Protein AF-A0A319F2Y3-F1 (afdb_monomer_lite)

Radius of gyration: 19.44 Å; chains: 1; bounding box: 39×35×55 Å

InterPro domains:
  IPR011333 SKP1/BTB/POZ domain superfamily [G3DSA:3.30.710.10] (1-117)

Sequence (117 aa):
MEATTGQVALEDDPRIVAKMIDYLYCADYEDFYESSIQELAQGSLELPKSEEEQTETSSIKEIAESAESAESDMATVSSFPVKERRARINTEIYILADKYQIKGLKILAKQKMESCL

Foldseek 3Di:
DCVVVVDDDDPDDPVLVVQVVCCVVVVGGDLADDPDPDDPDDDDDDDDDDDDDDDDDDDDDDDDDDDDDDDDDDDPDDPDDRLVSSLVSLVSQLVVCVVVVVVSSNVNSVVSNVVSD

Secondary structure (DSSP, 8-state):
-HHHHT-----S-HHHHHHHHHHHHHS----S-------------------------------------------------HHHHHHHHHHHHHHHHHHTT-HHHHHHHHHHHHHT-

pLDDT: mean 72.93, std 24.67, range [28.7, 98.19]

Organism: NCBI:txid1448320

Structure (mmCIF, N/CA/C/O backbone):
data_AF-A0A319F2Y3-F1
#
_entry.id   AF-A0A319F2Y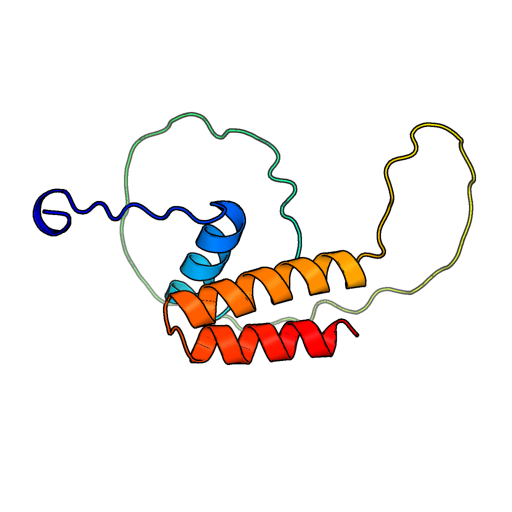3-F1
#
loop_
_atom_site.group_PDB
_atom_site.id
_atom_site.type_symbol
_atom_site.label_atom_id
_atom_site.label_alt_id
_atom_site.label_comp_id
_atom_site.label_asym_id
_atom_site.label_entity_id
_atom_site.label_seq_id
_atom_site.pdbx_PDB_ins_code
_atom_site.Cartn_x
_atom_site.Cartn_y
_atom_site.Cartn_z
_atom_site.occupancy
_atom_site.B_iso_or_equiv
_atom_site.auth_seq_id
_atom_site.auth_comp_id
_atom_site.auth_asym_id
_atom_site.auth_atom_id
_atom_site.pdbx_PDB_model_num
ATOM 1 N N . MET A 1 1 ? -18.296 0.243 20.753 1.00 67.00 1 MET A N 1
ATOM 2 C CA . MET A 1 1 ? -16.974 0.876 20.561 1.00 67.00 1 MET A CA 1
ATOM 3 C C . MET A 1 1 ? -16.046 -0.183 19.998 1.00 67.00 1 MET A C 1
ATOM 5 O O . MET A 1 1 ? -16.128 -1.312 20.466 1.00 67.00 1 MET A O 1
ATOM 9 N N . GLU A 1 2 ? -15.207 0.158 19.023 1.00 82.38 2 GLU A N 1
ATOM 10 C CA . GLU A 1 2 ? -14.292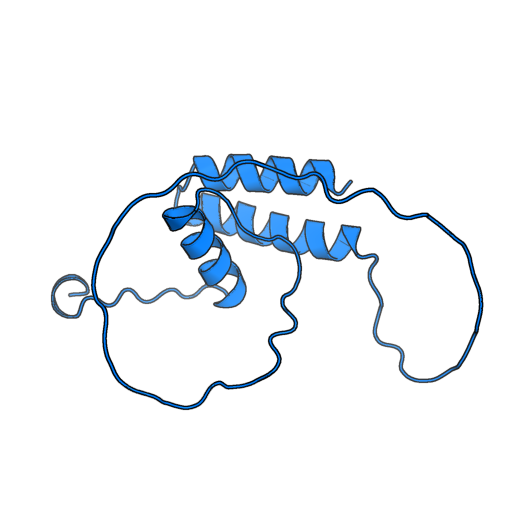 -0.779 18.338 1.00 82.38 2 GLU A CA 1
ATOM 11 C C . GLU A 1 2 ? -13.413 -1.573 19.318 1.00 82.38 2 GLU A C 1
ATOM 13 O O . GLU A 1 2 ? -13.209 -2.770 19.155 1.00 82.38 2 GLU A O 1
ATOM 18 N N . ALA A 1 3 ? -12.992 -0.943 20.419 1.00 85.19 3 ALA A N 1
ATOM 19 C CA . ALA A 1 3 ? -12.212 -1.592 21.475 1.00 85.19 3 ALA A CA 1
ATOM 20 C C . ALA A 1 3 ? -12.939 -2.761 22.172 1.00 85.19 3 ALA A C 1
ATOM 22 O O . ALA A 1 3 ? -12.295 -3.671 22.678 1.00 85.19 3 ALA A O 1
ATOM 23 N N . THR A 1 4 ? -14.274 -2.751 22.217 1.00 91.62 4 THR A N 1
ATOM 24 C CA . THR A 1 4 ? -15.065 -3.832 22.831 1.00 91.62 4 THR A CA 1
ATOM 25 C C . THR A 1 4 ? -15.304 -4.980 21.855 1.00 91.62 4 THR A C 1
ATOM 27 O O . THR A 1 4 ? -15.442 -6.123 22.277 1.00 91.62 4 THR A O 1
ATOM 30 N N . THR A 1 5 ? -15.372 -4.684 20.556 1.00 93.06 5 THR A N 1
ATOM 31 C CA . THR A 1 5 ? -15.590 -5.687 19.505 1.00 93.06 5 THR A CA 1
ATOM 32 C C . THR A 1 5 ? -14.285 -6.282 18.988 1.00 93.06 5 THR A C 1
ATOM 34 O O . THR A 1 5 ? -14.312 -7.359 18.401 1.00 93.06 5 THR A O 1
ATOM 37 N N . GLY A 1 6 ? -13.155 -5.592 19.181 1.00 89.81 6 GLY A N 1
ATOM 38 C CA . GLY A 1 6 ? -11.865 -5.964 18.596 1.00 89.81 6 GLY A CA 1
ATOM 39 C C . GLY A 1 6 ? -11.845 -5.847 17.069 1.00 89.81 6 GLY A C 1
ATOM 40 O O . GLY A 1 6 ? -10.980 -6.427 16.424 1.00 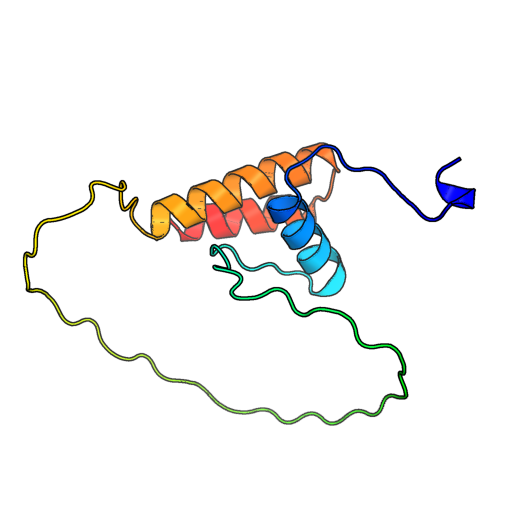89.81 6 GLY A O 1
ATOM 41 N N . GLN A 1 7 ? -12.815 -5.138 16.487 1.00 89.56 7 GLN A N 1
ATOM 42 C CA . GLN A 1 7 ? -12.981 -4.994 15.044 1.00 89.56 7 GLN A CA 1
ATOM 43 C C . GLN A 1 7 ? -12.869 -3.523 14.668 1.00 89.56 7 GLN A C 1
ATOM 45 O O . GLN A 1 7 ? -13.530 -2.679 15.277 1.00 89.56 7 GLN A O 1
ATOM 50 N N . VAL A 1 8 ? -12.065 -3.248 13.644 1.00 89.12 8 VAL A N 1
ATOM 51 C CA . VAL A 1 8 ? -11.932 -1.933 13.014 1.00 89.12 8 VAL A CA 1
ATOM 52 C C . VAL A 1 8 ? -12.436 -2.067 11.582 1.00 89.12 8 VAL A C 1
ATOM 54 O O . VAL A 1 8 ? -11.980 -2.944 10.849 1.00 89.12 8 VAL A O 1
ATOM 57 N N . ALA A 1 9 ? -13.400 -1.234 11.196 1.00 90.50 9 ALA A N 1
ATOM 58 C CA . ALA A 1 9 ? -13.935 -1.225 9.840 1.00 90.50 9 ALA A CA 1
ATOM 59 C C . ALA A 1 9 ? -13.113 -0.266 8.968 1.00 90.50 9 ALA A C 1
ATOM 61 O O . ALA A 1 9 ? -12.965 0.908 9.303 1.00 90.50 9 ALA A O 1
ATOM 62 N N . LEU A 1 10 ? -12.580 -0.770 7.855 1.00 93.38 10 LEU A N 1
ATOM 63 C CA . LEU A 1 10 ? -11.845 0.020 6.866 1.00 93.38 10 LEU A CA 1
ATOM 64 C C . LEU A 1 10 ? -12.671 0.081 5.576 1.00 93.38 10 LEU A C 1
ATOM 66 O O . LEU A 1 10 ? -13.188 -0.938 5.128 1.00 93.38 10 LEU A O 1
ATOM 70 N N . GLU A 1 11 ? -12.815 1.277 5.008 1.00 93.69 11 GLU A N 1
ATOM 71 C CA . GLU A 1 11 ? -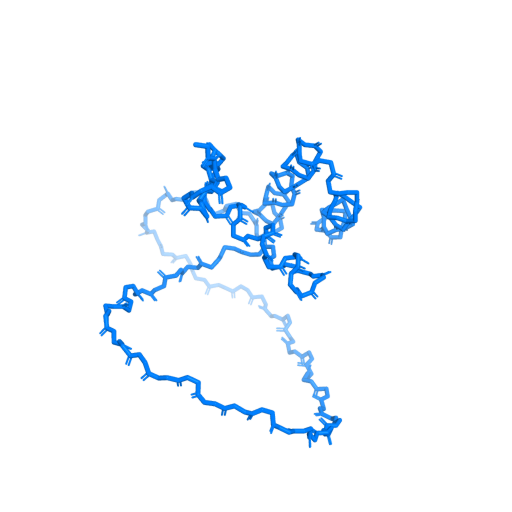13.624 1.528 3.799 1.00 93.69 11 GLU A CA 1
ATOM 72 C C . GLU A 1 11 ? -12.813 1.414 2.496 1.00 93.69 11 GLU A C 1
ATOM 74 O O . GLU A 1 11 ? -13.365 1.531 1.405 1.00 93.69 11 GLU A O 1
ATOM 79 N N . ASP A 1 12 ? -11.497 1.230 2.604 1.00 95.19 12 ASP A N 1
ATOM 80 C CA . ASP A 1 12 ? -10.584 1.151 1.464 1.00 95.19 12 ASP A CA 1
ATOM 81 C C . ASP A 1 12 ? -10.591 -0.238 0.809 1.00 95.19 12 ASP A C 1
ATOM 83 O O . ASP A 1 12 ? -11.133 -1.203 1.350 1.00 95.19 12 ASP A O 1
ATOM 87 N N . ASP A 1 13 ? -9.963 -0.347 -0.366 1.00 93.94 13 ASP A N 1
ATOM 88 C CA . ASP A 1 13 ? -9.855 -1.618 -1.085 1.00 93.94 13 ASP A CA 1
ATOM 89 C C . ASP A 1 13 ? -9.179 -2.683 -0.194 1.00 93.94 13 ASP A C 1
ATOM 91 O O . ASP A 1 13 ? -8.013 -2.507 0.191 1.00 93.94 13 ASP A O 1
ATOM 95 N N . PRO A 1 14 ? -9.857 -3.814 0.095 1.00 94.06 14 PRO A N 1
ATOM 96 C CA . PRO A 1 14 ? -9.298 -4.904 0.888 1.00 94.06 14 PRO A CA 1
ATOM 97 C C . PRO A 1 14 ? -7.937 -5.402 0.391 1.00 94.06 14 PRO A C 1
ATOM 99 O O . PRO A 1 14 ? -7.115 -5.832 1.197 1.00 94.06 14 PRO A O 1
ATOM 102 N N . ARG A 1 15 ? -7.665 -5.329 -0.918 1.00 92.88 15 ARG A N 1
ATOM 103 C CA . ARG A 1 15 ? -6.393 -5.758 -1.521 1.00 92.88 15 ARG A CA 1
ATOM 104 C C . ARG A 1 15 ? -5.239 -4.830 -1.155 1.00 92.88 15 ARG A C 1
ATOM 106 O O . ARG A 1 15 ? -4.118 -5.294 -0.975 1.00 92.88 15 ARG A O 1
ATOM 113 N N . ILE A 1 16 ? -5.504 -3.532 -1.045 1.00 95.19 16 ILE A N 1
ATOM 114 C CA . ILE A 1 16 ? -4.500 -2.526 -0.673 1.00 95.19 16 ILE A CA 1
ATOM 115 C C . ILE A 1 16 ? -4.335 -2.498 0.846 1.00 95.19 16 ILE A C 1
ATOM 117 O O . ILE A 1 16 ? -3.212 -2.422 1.344 1.00 95.19 16 ILE A O 1
ATOM 121 N N . VAL A 1 17 ? -5.434 -2.665 1.585 1.00 95.94 17 VAL A N 1
ATOM 122 C CA . VAL A 1 17 ? -5.408 -2.852 3.040 1.00 95.94 17 VAL A CA 1
ATOM 123 C C . VAL A 1 17 ? -4.600 -4.092 3.420 1.00 95.94 17 VAL A C 1
ATOM 125 O O . VAL A 1 17 ? -3.781 -4.000 4.326 1.00 95.94 17 VAL A O 1
ATOM 128 N N . ALA A 1 18 ? -4.759 -5.220 2.720 1.00 94.88 18 ALA A N 1
ATOM 129 C CA . ALA A 1 18 ? -3.955 -6.419 2.964 1.00 94.88 18 ALA A CA 1
ATOM 130 C C . ALA A 1 18 ? -2.450 -6.116 2.876 1.00 94.88 18 ALA A C 1
ATOM 132 O O . ALA A 1 18 ? -1.720 -6.393 3.819 1.00 94.88 18 ALA A O 1
ATOM 133 N N . LYS A 1 19 ? -2.017 -5.401 1.829 1.00 95.25 19 LYS A N 1
ATOM 134 C CA . LYS A 1 19 ? -0.615 -4.976 1.660 1.00 95.25 19 LYS A CA 1
ATOM 135 C C . LYS A 1 19 ? -0.145 -4.014 2.757 1.00 95.25 19 LYS A C 1
ATOM 137 O O . LYS A 1 19 ? 1.012 -4.052 3.167 1.00 95.25 19 LYS A O 1
ATOM 142 N N . MET A 1 20 ? -1.029 -3.154 3.268 1.00 96.88 20 MET A N 1
ATOM 143 C CA . MET A 1 20 ? -0.730 -2.329 4.445 1.00 96.88 20 MET A CA 1
ATOM 144 C C . MET A 1 20 ? -0.517 -3.191 5.696 1.00 96.88 20 MET A C 1
ATOM 146 O O . MET A 1 20 ? 0.394 -2.903 6.470 1.00 96.88 20 MET A O 1
ATOM 150 N N . ILE A 1 21 ? -1.330 -4.231 5.903 1.00 96.31 21 ILE A N 1
ATOM 151 C CA . ILE A 1 21 ? -1.157 -5.168 7.019 1.00 96.31 21 ILE A CA 1
ATOM 152 C C . ILE A 1 21 ? 0.145 -5.959 6.864 1.00 96.31 21 ILE A C 1
ATOM 154 O O . ILE A 1 21 ? 0.898 -6.032 7.835 1.00 96.31 21 ILE A O 1
ATOM 158 N N . ASP A 1 22 ? 0.465 -6.452 5.665 1.00 96.44 22 ASP A N 1
ATOM 159 C CA . ASP A 1 22 ? 1.740 -7.130 5.385 1.00 96.44 22 ASP A CA 1
ATOM 160 C C . ASP A 1 22 ? 2.923 -6.250 5.799 1.00 96.44 22 ASP A C 1
ATOM 162 O O . ASP A 1 22 ? 3.796 -6.685 6.549 1.00 96.44 22 ASP A O 1
ATOM 166 N N . TYR A 1 23 ? 2.890 -4.964 5.438 1.00 97.69 23 TYR A N 1
ATOM 167 C CA . TYR A 1 23 ? 3.910 -4.012 5.867 1.00 97.69 23 TYR A CA 1
ATOM 168 C C . TYR A 1 23 ? 4.008 -3.874 7.391 1.00 97.69 23 TYR A C 1
ATOM 170 O O . TYR A 1 23 ? 5.110 -3.786 7.929 1.00 97.69 23 TYR A O 1
ATOM 178 N N . LEU A 1 24 ? 2.888 -3.847 8.115 1.00 97.12 24 LEU A N 1
ATOM 179 C CA . LEU A 1 24 ? 2.914 -3.700 9.575 1.00 97.12 24 LEU A CA 1
ATOM 180 C C . LEU A 1 24 ? 3.542 -4.909 10.284 1.00 97.12 24 LEU A C 1
ATOM 182 O O . LEU A 1 24 ? 4.104 -4.736 11.366 1.00 97.12 24 LEU A O 1
ATOM 186 N N . TYR A 1 25 ? 3.473 -6.101 9.686 1.00 96.94 25 TYR A N 1
ATOM 187 C CA . TYR A 1 25 ? 4.040 -7.326 10.258 1.00 96.94 25 TYR A CA 1
ATOM 188 C C . TYR A 1 25 ? 5.439 -7.661 9.726 1.00 96.94 25 TYR A C 1
ATOM 190 O O . TYR A 1 25 ? 6.282 -8.133 10.487 1.00 96.94 25 TYR A O 1
ATOM 198 N N . CYS A 1 26 ? 5.703 -7.406 8.446 1.00 96.25 26 CYS A N 1
ATOM 199 C CA . CYS A 1 26 ? 6.931 -7.810 7.758 1.00 96.25 26 CYS A CA 1
ATOM 200 C C . CYS A 1 26 ? 7.869 -6.637 7.437 1.00 96.25 26 CYS A C 1
ATOM 202 O O . CYS A 1 26 ? 8.979 -6.866 6.965 1.00 96.25 26 CYS A O 1
ATOM 204 N N . ALA A 1 27 ? 7.443 -5.392 7.683 1.00 96.44 27 ALA A N 1
ATOM 205 C CA . ALA A 1 27 ? 8.119 -4.165 7.249 1.00 96.44 27 ALA A CA 1
ATOM 206 C C . ALA A 1 27 ? 8.298 -4.035 5.719 1.00 96.44 27 ALA A C 1
ATOM 208 O O . ALA A 1 27 ? 9.021 -3.149 5.261 1.00 96.44 27 ALA A O 1
ATOM 209 N N . ASP A 1 28 ? 7.604 -4.863 4.933 1.00 96.44 28 ASP A N 1
ATOM 210 C CA . ASP A 1 28 ? 7.561 -4.831 3.470 1.00 96.44 28 ASP A CA 1
ATOM 211 C C . ASP A 1 28 ? 6.204 -5.350 2.956 1.00 96.44 28 ASP A C 1
ATOM 213 O O . ASP A 1 28 ? 5.422 -5.914 3.718 1.00 96.44 28 ASP A O 1
ATOM 217 N N . TYR A 1 29 ? 5.912 -5.145 1.675 1.00 95.50 29 TYR A N 1
ATOM 218 C CA . TYR A 1 29 ? 4.735 -5.682 0.990 1.00 95.50 29 TYR A CA 1
ATOM 219 C C . TYR A 1 29 ? 5.060 -5.989 -0.472 1.00 95.50 29 TYR A C 1
ATOM 221 O O . TYR A 1 29 ? 5.904 -5.332 -1.086 1.00 95.50 29 TYR A O 1
ATOM 229 N N . GLU A 1 30 ? 4.336 -6.921 -1.081 1.00 92.75 30 GLU A N 1
ATOM 230 C CA . GLU A 1 30 ? 4.517 -7.231 -2.499 1.00 92.75 30 GLU A CA 1
ATOM 231 C C . GLU A 1 30 ? 3.687 -6.312 -3.401 1.00 92.75 30 GLU A C 1
ATOM 233 O O . GLU A 1 30 ? 2.493 -6.114 -3.174 1.00 92.75 30 GLU A O 1
ATOM 238 N N . ASP A 1 31 ? 4.288 -5.749 -4.452 1.00 89.31 31 ASP A N 1
ATOM 239 C CA . ASP A 1 31 ? 3.636 -4.783 -5.355 1.00 89.31 31 ASP A CA 1
ATOM 240 C C . ASP A 1 31 ? 3.107 -5.405 -6.658 1.00 89.31 31 ASP A C 1
ATOM 242 O O . ASP A 1 31 ? 2.734 -4.697 -7.597 1.00 89.31 31 ASP A O 1
ATOM 246 N N . PHE A 1 32 ? 3.027 -6.735 -6.714 1.00 83.75 32 PHE A N 1
ATOM 247 C CA . PHE A 1 32 ? 2.355 -7.463 -7.783 1.00 83.75 32 PHE A CA 1
ATOM 248 C C . PHE A 1 32 ? 0.923 -7.859 -7.393 1.00 83.75 32 PHE A C 1
ATOM 250 O O . PHE A 1 32 ? 0.555 -7.963 -6.217 1.00 83.75 32 PHE A O 1
ATOM 257 N N . TYR A 1 33 ? 0.085 -8.062 -8.413 1.00 70.31 33 TYR A N 1
ATOM 258 C CA . TYR A 1 33 ? -1.230 -8.664 -8.226 1.00 70.31 33 TYR A CA 1
ATOM 259 C C . TYR A 1 33 ? -1.043 -10.141 -7.923 1.00 70.31 33 TYR A C 1
ATOM 261 O O . TYR A 1 33 ? -0.674 -10.920 -8.804 1.00 70.31 33 TYR A O 1
ATOM 269 N N . GLU A 1 34 ? -1.349 -10.528 -6.693 1.00 63.50 34 GLU A N 1
ATOM 270 C CA . GLU A 1 34 ? -1.606 -11.920 -6.391 1.00 63.50 34 GLU A CA 1
ATOM 271 C C . GLU A 1 34 ? -2.876 -12.304 -7.151 1.00 63.50 34 GLU A C 1
ATOM 273 O O . GLU A 1 34 ? -3.975 -11.815 -6.881 1.00 63.50 34 GLU A O 1
ATOM 278 N N . SER A 1 35 ? -2.721 -13.119 -8.190 1.00 55.09 35 SER A N 1
ATOM 279 C CA . SER A 1 35 ? -3.858 -13.814 -8.781 1.00 55.09 35 SER A CA 1
ATOM 280 C C . SER A 1 35 ? -4.217 -14.906 -7.788 1.00 55.09 35 SER A C 1
ATOM 282 O O . SER A 1 35 ? -3.777 -16.036 -7.957 1.00 55.09 35 SER A O 1
ATOM 284 N N . SER A 1 36 ? -4.892 -14.560 -6.691 1.00 51.91 36 SER A N 1
ATOM 285 C CA . SER A 1 36 ? -5.246 -15.528 -5.656 1.00 51.91 36 SER A CA 1
ATOM 286 C C . SER A 1 36 ? -6.160 -16.587 -6.276 1.00 51.91 36 SER A C 1
ATOM 288 O O . SER A 1 36 ? -7.366 -16.394 -6.426 1.00 51.91 36 SER A O 1
ATOM 290 N N . ILE A 1 37 ? -5.561 -17.698 -6.698 1.00 49.59 37 ILE A N 1
ATOM 291 C CA . ILE A 1 37 ? -6.261 -18.933 -7.003 1.00 49.59 37 ILE A CA 1
ATOM 292 C C . ILE A 1 37 ? -6.667 -19.536 -5.656 1.00 49.59 37 ILE A C 1
ATOM 294 O O . ILE A 1 37 ? -5.819 -19.811 -4.816 1.00 49.59 37 ILE A O 1
ATOM 298 N N . GLN A 1 38 ? -7.978 -19.754 -5.533 1.00 43.31 38 GLN A N 1
ATOM 299 C CA . GLN A 1 38 ? -8.687 -20.636 -4.601 1.00 43.31 38 GLN A CA 1
ATOM 300 C C . GLN A 1 38 ? -8.762 -20.227 -3.124 1.00 43.31 38 GLN A C 1
ATOM 302 O O . GLN A 1 38 ? -7.882 -20.481 -2.312 1.00 43.31 38 GLN A O 1
ATOM 307 N N . GLU A 1 39 ? -9.931 -19.678 -2.780 1.00 50.97 39 GLU A N 1
ATOM 308 C CA . GLU A 1 39 ? -10.868 -20.273 -1.815 1.00 50.97 39 GLU A CA 1
ATOM 309 C C . GLU A 1 39 ? -10.330 -21.518 -1.076 1.00 50.97 39 GLU A C 1
ATOM 311 O O . GLU A 1 39 ? -10.635 -22.657 -1.427 1.00 50.97 39 GLU A O 1
ATOM 316 N N . LEU A 1 40 ? -9.548 -21.308 -0.016 1.00 42.88 40 LEU A N 1
ATOM 317 C CA . LEU A 1 40 ? -9.346 -22.323 1.013 1.00 42.88 40 LEU A CA 1
ATOM 318 C C . LEU A 1 40 ? -10.486 -22.207 2.022 1.00 42.88 40 LEU A C 1
ATOM 320 O O . LEU A 1 40 ? -10.440 -21.460 3.001 1.00 42.88 40 LEU A O 1
ATOM 324 N N . ALA A 1 41 ? -11.543 -22.955 1.724 1.00 43.38 41 ALA A N 1
ATOM 325 C CA . ALA A 1 41 ? -12.596 -23.298 2.656 1.00 43.38 41 ALA A CA 1
ATOM 326 C C . ALA A 1 41 ? -12.011 -23.960 3.924 1.00 43.38 41 ALA A C 1
ATOM 328 O O . ALA A 1 41 ? -11.323 -24.969 3.847 1.00 43.38 41 ALA A O 1
ATOM 329 N N . GLN A 1 42 ? -12.332 -23.363 5.077 1.00 45.91 42 GLN A N 1
ATOM 330 C CA . GLN A 1 42 ? -12.591 -23.971 6.394 1.00 45.91 42 GLN A CA 1
ATOM 331 C C . GLN A 1 42 ? -11.672 -25.108 6.900 1.00 45.91 42 GLN A C 1
ATOM 333 O O . GLN A 1 42 ? -11.769 -26.250 6.463 1.00 45.91 42 GLN A O 1
ATOM 338 N N . GLY A 1 43 ? -10.930 -24.842 7.988 1.00 34.03 43 GLY A N 1
ATOM 339 C CA . GLY A 1 43 ? -10.289 -25.895 8.790 1.00 34.03 43 GLY A CA 1
ATOM 340 C C . GLY A 1 43 ? -9.529 -25.419 10.038 1.00 34.03 43 GLY A C 1
ATOM 341 O O . GLY A 1 43 ? -8.318 -25.295 10.010 1.00 34.03 43 GLY A O 1
ATOM 342 N N . SER A 1 44 ? -10.272 -25.136 11.112 1.00 43.34 44 SER A N 1
ATOM 343 C CA . SER A 1 44 ? -9.942 -25.205 12.555 1.00 43.34 44 SER A CA 1
ATOM 344 C C . SER A 1 44 ? -8.530 -25.651 13.034 1.00 43.34 44 SER A C 1
ATOM 346 O O . SER A 1 44 ? -8.170 -26.789 12.770 1.00 43.34 44 SER A O 1
ATOM 348 N N . LEU A 1 45 ? -7.905 -24.816 13.906 1.00 41.97 45 LEU A N 1
ATOM 349 C CA . LEU A 1 45 ? -7.049 -25.102 15.107 1.00 41.97 45 LEU A CA 1
ATOM 350 C C . LEU A 1 45 ? -5.799 -26.021 14.919 1.00 41.97 45 LEU A C 1
ATOM 352 O O . LEU A 1 45 ? -5.914 -27.091 14.353 1.00 41.97 45 LEU A O 1
ATOM 356 N N . GLU A 1 46 ? -4.562 -25.764 15.378 1.00 35.00 46 GLU A N 1
ATOM 357 C CA . GLU A 1 46 ? -3.994 -25.005 16.508 1.00 35.00 46 GLU A CA 1
ATOM 358 C C . GLU A 1 46 ? -2.533 -24.568 16.222 1.00 35.00 46 GLU A C 1
ATOM 360 O O . GLU A 1 46 ? -1.839 -25.158 15.397 1.00 35.00 46 GLU A O 1
ATOM 365 N N . LEU A 1 47 ? -2.039 -23.581 16.980 1.00 38.06 47 LEU A N 1
ATOM 366 C CA . LEU A 1 47 ? -0.605 -23.357 17.231 1.00 38.06 47 LEU A CA 1
ATOM 367 C C . LEU A 1 47 ? -0.069 -24.485 18.145 1.00 38.06 47 LEU A C 1
ATOM 369 O O . LEU A 1 47 ? -0.816 -24.922 19.024 1.00 38.06 47 LEU A O 1
ATOM 373 N N . PRO A 1 48 ? 1.223 -24.877 18.085 1.00 38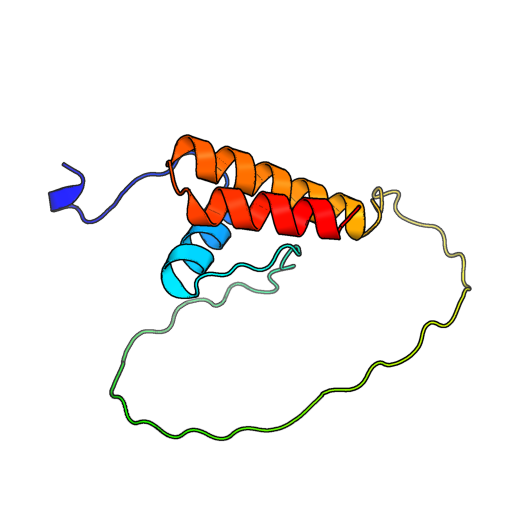.81 48 PRO A N 1
ATOM 374 C CA . PRO A 1 48 ? 2.148 -24.210 19.009 1.00 38.81 48 PRO A CA 1
ATOM 375 C C . PRO A 1 48 ? 3.631 -24.103 18.583 1.00 38.81 48 PRO A C 1
ATOM 377 O O . PRO A 1 48 ? 4.178 -24.940 17.878 1.00 38.81 48 PRO A O 1
ATOM 380 N N . LYS A 1 49 ? 4.257 -23.109 19.231 1.00 28.70 49 LYS A N 1
ATOM 381 C CA . LYS A 1 49 ? 5.639 -22.986 19.735 1.00 28.70 49 LYS A CA 1
ATOM 382 C C . LYS A 1 49 ? 6.834 -22.814 18.785 1.00 28.70 49 LYS A C 1
ATOM 384 O O . LYS A 1 49 ? 7.185 -23.671 17.991 1.00 28.70 49 LYS A O 1
ATOM 389 N N . SER A 1 50 ? 7.503 -21.693 19.058 1.00 36.53 50 SER A N 1
ATOM 390 C CA . SER A 1 50 ? 8.904 -21.343 18.851 1.00 36.53 50 SER A CA 1
ATOM 391 C C . SER A 1 50 ? 9.885 -22.512 18.932 1.00 36.53 50 SER A C 1
ATOM 393 O O . SER A 1 50 ? 9.792 -23.304 19.864 1.00 36.53 50 SER A O 1
ATOM 395 N N . GLU A 1 51 ? 10.893 -22.502 18.062 1.00 37.66 51 GLU A N 1
ATOM 396 C CA . GLU A 1 51 ? 12.297 -22.284 18.437 1.00 37.66 51 GLU A CA 1
ATOM 397 C C . GLU A 1 51 ? 13.142 -22.002 17.184 1.00 37.66 51 GLU A C 1
ATOM 399 O O . GLU A 1 51 ? 12.773 -22.335 16.060 1.00 37.66 51 GLU A O 1
ATOM 404 N N . GLU A 1 52 ? 14.210 -21.251 17.414 1.00 41.03 52 GLU A N 1
ATOM 405 C CA . GLU A 1 52 ? 15.136 -20.656 16.461 1.00 41.03 52 GLU A CA 1
ATOM 406 C C . GLU A 1 52 ? 15.942 -21.720 15.709 1.00 41.03 52 GLU A C 1
ATOM 408 O O . GLU A 1 52 ? 16.484 -22.619 16.339 1.00 41.03 52 GLU A O 1
ATOM 413 N N . GLU A 1 53 ? 16.154 -21.552 14.401 1.00 33.88 53 GLU A N 1
ATOM 414 C CA . GLU A 1 53 ? 17.467 -21.855 13.826 1.00 33.88 53 GLU A CA 1
ATOM 415 C C . GLU A 1 53 ? 17.688 -21.118 12.503 1.00 33.88 53 GLU A C 1
ATOM 417 O O . GLU A 1 53 ? 16.931 -21.217 11.538 1.00 33.88 53 GLU A O 1
ATOM 422 N N . GLN A 1 54 ? 18.761 -20.335 12.503 1.00 37.19 54 GLN A N 1
ATOM 423 C CA . GLN A 1 54 ? 19.346 -19.670 11.354 1.00 37.19 54 GLN A CA 1
ATOM 424 C C . GLN A 1 54 ? 19.899 -20.732 10.401 1.00 37.19 54 GLN A C 1
ATOM 426 O O . GLN A 1 54 ? 20.746 -21.523 10.803 1.00 37.19 54 GLN A O 1
ATOM 431 N N . THR A 1 55 ? 19.522 -20.695 9.123 1.00 30.75 55 THR A N 1
ATOM 432 C CA . THR A 1 55 ? 20.433 -21.126 8.057 1.00 30.75 55 THR A CA 1
ATOM 433 C C . THR A 1 55 ? 20.372 -20.148 6.893 1.00 30.75 55 THR A C 1
ATOM 435 O O . THR A 1 55 ? 19.363 -19.948 6.226 1.00 30.75 55 THR A O 1
ATOM 438 N N . GLU A 1 56 ? 21.508 -19.488 6.736 1.00 40.22 56 GLU A N 1
ATOM 439 C CA . GLU A 1 56 ? 21.971 -18.723 5.595 1.00 40.22 56 GLU A CA 1
ATOM 440 C C . GLU A 1 56 ? 22.094 -19.613 4.340 1.00 40.22 56 GLU A C 1
ATOM 442 O O . GLU A 1 56 ? 22.132 -20.843 4.426 1.00 40.22 56 GLU A O 1
ATOM 447 N N . THR A 1 57 ? 22.267 -18.960 3.186 1.00 30.45 57 THR A N 1
ATOM 448 C CA . THR A 1 57 ? 22.421 -19.493 1.816 1.00 30.45 57 THR A CA 1
ATOM 449 C C . THR A 1 57 ? 21.077 -19.752 1.115 1.00 30.45 57 THR A C 1
ATOM 451 O O . THR A 1 57 ? 20.143 -20.278 1.690 1.00 30.45 57 THR A O 1
ATOM 454 N N . SER A 1 58 ? 20.849 -19.381 -0.140 1.00 39.59 58 SER A N 1
ATOM 455 C CA . SER A 1 58 ? 21.774 -19.254 -1.254 1.00 39.59 58 SER A CA 1
ATOM 456 C C . SER A 1 58 ? 21.094 -18.470 -2.381 1.00 39.59 58 SER A C 1
ATOM 458 O O . SER A 1 58 ? 19.900 -18.632 -2.629 1.00 39.59 58 SER A O 1
ATOM 460 N N . SER A 1 59 ? 21.877 -17.646 -3.074 1.00 45.53 59 SER A N 1
ATOM 461 C CA . SER A 1 59 ? 21.531 -16.950 -4.311 1.00 45.53 59 SER A CA 1
ATOM 462 C C . SER A 1 59 ? 20.767 -17.828 -5.306 1.00 45.53 59 SER A C 1
ATOM 464 O O . SER A 1 59 ? 21.290 -18.841 -5.775 1.00 45.53 59 SER A O 1
ATOM 466 N N . ILE A 1 60 ? 19.587 -17.376 -5.735 1.00 51.94 60 ILE A N 1
ATOM 467 C CA . ILE A 1 60 ? 18.954 -17.884 -6.954 1.00 51.94 60 ILE A CA 1
ATOM 468 C C . ILE A 1 60 ? 19.273 -16.907 -8.086 1.00 51.94 60 ILE A C 1
ATOM 470 O O . ILE A 1 60 ? 18.923 -15.731 -8.053 1.00 51.94 60 ILE A O 1
ATOM 474 N N . LYS A 1 61 ? 20.037 -17.439 -9.041 1.00 40.94 61 LYS A N 1
ATOM 475 C CA . LYS A 1 61 ? 20.561 -16.802 -10.249 1.00 40.94 61 LYS A CA 1
ATOM 476 C C . LYS A 1 61 ? 19.474 -16.171 -11.120 1.00 40.94 61 LYS A C 1
ATOM 478 O O . LYS A 1 61 ? 18.421 -16.765 -11.334 1.00 40.94 61 LYS A O 1
ATOM 483 N N . GLU A 1 62 ? 19.852 -15.047 -11.728 1.00 44.44 62 GLU A N 1
ATOM 484 C CA . GLU A 1 62 ? 19.379 -14.592 -13.036 1.00 44.44 62 GLU A CA 1
ATOM 485 C C . GLU A 1 62 ? 19.190 -15.753 -14.019 1.00 44.44 62 GLU A C 1
ATOM 487 O O . GLU A 1 62 ? 20.089 -16.577 -14.217 1.00 44.44 62 GLU A O 1
ATOM 492 N N . ILE A 1 63 ? 18.059 -15.737 -14.721 1.00 44.19 63 ILE A N 1
ATOM 493 C CA . ILE A 1 63 ? 17.933 -16.406 -16.011 1.00 44.19 63 ILE A CA 1
ATOM 494 C C . ILE A 1 63 ? 17.200 -15.479 -16.979 1.00 44.19 63 ILE A C 1
ATOM 496 O O . ILE A 1 63 ? 15.986 -15.323 -16.928 1.00 44.19 63 ILE A O 1
ATOM 500 N N . ALA A 1 64 ? 18.024 -14.864 -17.824 1.00 45.06 64 ALA A N 1
ATOM 501 C CA . ALA A 1 64 ? 17.863 -14.727 -19.264 1.00 45.06 64 ALA A CA 1
ATOM 502 C C . ALA A 1 64 ? 16.541 -14.155 -19.801 1.00 45.06 64 ALA A C 1
ATOM 504 O O . ALA A 1 64 ? 15.557 -14.846 -20.050 1.00 45.06 64 ALA A O 1
ATOM 505 N N . GLU A 1 65 ? 16.646 -12.877 -20.144 1.00 41.41 65 GLU A N 1
ATOM 506 C CA . GLU A 1 65 ? 16.137 -12.284 -21.375 1.00 41.41 65 GLU A CA 1
ATOM 507 C C . GLU A 1 65 ? 16.217 -13.252 -22.579 1.00 41.41 65 GLU A C 1
ATOM 509 O O . GLU A 1 65 ? 17.283 -13.774 -22.916 1.00 41.41 65 GLU A O 1
ATOM 514 N N . SER A 1 66 ? 15.088 -13.485 -23.252 1.00 42.25 66 SER A N 1
ATOM 515 C CA . SER A 1 66 ? 15.045 -13.904 -24.658 1.00 42.25 66 SER A CA 1
ATOM 516 C C . SER A 1 66 ? 13.701 -13.551 -25.284 1.00 42.25 66 SER A C 1
ATOM 518 O O . SER A 1 66 ? 12.635 -13.742 -24.702 1.00 42.25 66 SER A O 1
ATOM 520 N N . ALA A 1 67 ? 13.819 -12.976 -26.473 1.00 51.06 67 ALA A N 1
ATOM 521 C CA . ALA A 1 67 ? 12.796 -12.328 -27.264 1.00 51.06 67 ALA A CA 1
ATOM 522 C C . ALA A 1 67 ? 11.834 -13.301 -27.980 1.00 51.06 67 ALA A C 1
ATOM 524 O O . ALA A 1 67 ? 12.217 -14.401 -28.363 1.00 51.06 67 ALA A O 1
ATOM 525 N N . GLU A 1 68 ? 10.613 -12.791 -28.176 1.00 42.31 68 GLU A N 1
ATOM 526 C CA . GLU A 1 68 ? 9.680 -12.931 -29.312 1.00 42.31 68 GLU A CA 1
ATOM 527 C C . GLU A 1 68 ? 9.245 -14.310 -29.855 1.00 42.31 68 GLU A C 1
ATOM 529 O O . GLU A 1 68 ? 10.031 -15.084 -30.387 1.00 42.31 68 GLU A O 1
ATOM 534 N N . SER A 1 69 ? 7.914 -14.515 -29.870 1.00 42.06 69 SER A N 1
ATOM 535 C CA . SER A 1 69 ? 7.081 -14.775 -31.070 1.00 42.06 69 SER A CA 1
ATOM 536 C C . SER A 1 69 ? 5.957 -15.789 -30.810 1.00 42.06 69 SER A C 1
ATOM 538 O O . SER A 1 69 ? 6.226 -16.981 -30.695 1.00 42.06 69 SER A O 1
ATOM 540 N N . ALA A 1 70 ? 4.699 -15.331 -30.832 1.00 47.06 70 ALA A N 1
ATOM 541 C CA . ALA A 1 70 ? 3.614 -15.936 -31.620 1.00 47.06 70 ALA A CA 1
ATOM 542 C C . ALA A 1 70 ? 2.303 -15.162 -31.404 1.00 47.06 70 ALA A C 1
ATOM 544 O O . ALA A 1 70 ? 1.754 -15.111 -30.304 1.00 47.06 70 ALA A O 1
ATOM 545 N N . GLU A 1 71 ? 1.807 -14.576 -32.486 1.00 54.53 71 GLU A N 1
ATOM 546 C CA . GLU A 1 71 ? 0.490 -13.964 -32.597 1.00 54.53 71 GLU A CA 1
ATOM 547 C C . GLU A 1 71 ? -0.592 -15.058 -32.558 1.00 54.53 71 GLU A C 1
ATOM 549 O O . GLU A 1 71 ? -0.527 -16.040 -33.297 1.00 54.53 71 GLU A O 1
ATOM 554 N N . SER A 1 72 ? -1.591 -14.895 -31.688 1.00 46.56 72 SER A N 1
ATOM 555 C CA . SER A 1 72 ? -2.848 -15.647 -31.727 1.00 46.56 72 SER A CA 1
ATOM 556 C C . SER A 1 72 ? -3.962 -14.777 -31.149 1.00 46.56 72 SER A C 1
ATOM 558 O O . SER A 1 72 ? -4.051 -14.572 -29.940 1.00 46.56 72 SER A O 1
ATOM 560 N N . ASP A 1 73 ? -4.811 -14.273 -32.038 1.00 45.03 73 ASP A N 1
ATOM 561 C CA . ASP A 1 73 ? -6.016 -13.501 -31.749 1.00 45.03 73 ASP A CA 1
ATOM 562 C C . ASP A 1 73 ? -7.032 -14.276 -30.890 1.00 45.03 73 ASP A C 1
ATOM 564 O O . ASP A 1 73 ? -7.623 -15.246 -31.359 1.00 45.03 73 ASP A O 1
ATOM 568 N N . MET A 1 74 ? -7.299 -13.811 -29.662 1.00 50.22 74 MET A N 1
ATOM 569 C CA . MET A 1 74 ? -8.654 -13.545 -29.140 1.00 50.22 74 MET A CA 1
ATOM 570 C C . MET A 1 74 ? -8.597 -13.021 -27.693 1.00 50.22 74 MET A C 1
ATOM 572 O O . MET A 1 74 ? -7.936 -13.607 -26.845 1.00 50.22 74 MET A O 1
ATOM 576 N N . ALA A 1 75 ? -9.391 -11.981 -27.419 1.00 42.84 75 ALA A N 1
ATOM 577 C CA . ALA A 1 75 ? -9.606 -11.279 -26.144 1.00 42.84 75 ALA A CA 1
ATOM 578 C C . ALA A 1 75 ? -8.688 -10.071 -25.872 1.00 42.84 75 ALA A C 1
ATOM 580 O O . ALA A 1 75 ? -7.672 -10.122 -25.185 1.00 42.84 75 ALA A O 1
ATOM 581 N N . THR A 1 76 ? -9.154 -8.924 -26.363 1.00 52.41 76 THR A N 1
ATOM 582 C CA . THR A 1 76 ? -8.776 -7.567 -25.968 1.00 52.41 76 THR A CA 1
ATOM 583 C C . THR A 1 76 ? -9.013 -7.351 -24.466 1.00 52.41 76 THR A C 1
ATOM 585 O O . THR A 1 76 ? -10.030 -6.800 -24.055 1.00 52.41 76 THR A O 1
ATOM 588 N N . VAL A 1 77 ? -8.072 -7.769 -23.623 1.00 50.06 77 VAL A N 1
ATOM 589 C CA . VAL A 1 77 ? -7.939 -7.247 -22.259 1.00 50.06 77 VAL A CA 1
ATOM 590 C C . VAL A 1 77 ? -6.587 -6.563 -22.208 1.00 50.06 77 VAL A C 1
ATOM 592 O O . VAL A 1 77 ? -5.550 -7.204 -22.314 1.00 50.06 77 VAL A O 1
ATOM 595 N N . SER A 1 78 ? -6.632 -5.235 -22.140 1.00 54.69 78 SER A N 1
ATOM 596 C CA . SER A 1 78 ? -5.496 -4.322 -22.049 1.00 54.69 78 SER A CA 1
ATOM 597 C C . SER A 1 78 ? -4.393 -4.873 -21.131 1.00 54.69 78 SER A C 1
ATOM 599 O O . SER A 1 78 ? -4.458 -4.766 -19.905 1.00 54.69 78 SER A O 1
ATOM 601 N N . SER A 1 79 ? -3.375 -5.489 -21.737 1.00 57.22 79 SER A N 1
ATOM 602 C CA . SER A 1 79 ? -2.156 -5.895 -21.045 1.00 57.22 79 SER A CA 1
ATOM 603 C C . SER A 1 79 ? -1.334 -4.635 -20.816 1.00 57.22 79 SER A C 1
ATOM 605 O O . SER A 1 79 ? -0.450 -4.290 -21.598 1.00 57.22 79 SER A O 1
ATOM 607 N N . PHE A 1 80 ? -1.684 -3.885 -19.771 1.00 57.31 80 PHE A N 1
ATOM 608 C CA . PHE A 1 80 ? -0.802 -2.843 -19.271 1.00 57.31 80 PHE A CA 1
ATOM 609 C C . PHE A 1 80 ? 0.540 -3.496 -18.900 1.00 57.31 80 PHE A C 1
ATOM 611 O O . PHE A 1 80 ? 0.537 -4.549 -18.234 1.00 57.31 80 PHE A O 1
ATOM 618 N N . PRO A 1 81 ? 1.682 -2.912 -19.316 1.00 76.44 81 PRO A N 1
ATOM 619 C CA . PRO A 1 81 ? 2.995 -3.452 -18.999 1.00 76.44 81 PRO A CA 1
ATOM 620 C C . PRO A 1 81 ? 3.105 -3.690 -17.491 1.00 76.44 81 PRO A C 1
ATOM 622 O O . PRO A 1 81 ? 2.566 -2.932 -16.684 1.00 76.44 81 PRO A O 1
ATOM 625 N N . VAL A 1 82 ? 3.790 -4.766 -17.093 1.00 77.56 82 VAL A N 1
ATOM 626 C CA . VAL A 1 82 ? 3.923 -5.182 -15.680 1.00 77.56 82 VAL A CA 1
ATOM 627 C C . VAL A 1 82 ? 4.351 -4.008 -14.791 1.00 77.56 82 VAL A C 1
ATOM 629 O O . VAL A 1 82 ? 3.795 -3.820 -13.713 1.00 77.56 82 VAL A O 1
ATOM 632 N N . LYS A 1 83 ? 5.264 -3.168 -15.290 1.00 81.81 83 LYS A N 1
ATOM 633 C CA . LYS A 1 83 ? 5.718 -1.934 -14.636 1.00 81.81 83 LYS A CA 1
ATOM 634 C C . LYS A 1 83 ? 4.583 -0.961 -14.306 1.00 81.81 83 LYS A C 1
ATOM 636 O O . LYS A 1 83 ? 4.517 -0.457 -13.192 1.00 81.81 83 LYS A O 1
ATOM 641 N N . GLU A 1 84 ? 3.659 -0.736 -15.237 1.00 86.44 84 GLU A N 1
ATOM 642 C CA . GLU A 1 84 ? 2.531 0.176 -15.030 1.00 86.44 84 GLU A CA 1
ATOM 643 C C . GLU A 1 84 ? 1.553 -0.366 -13.984 1.00 86.44 84 GLU A C 1
ATOM 645 O O . GLU A 1 84 ? 1.061 0.387 -13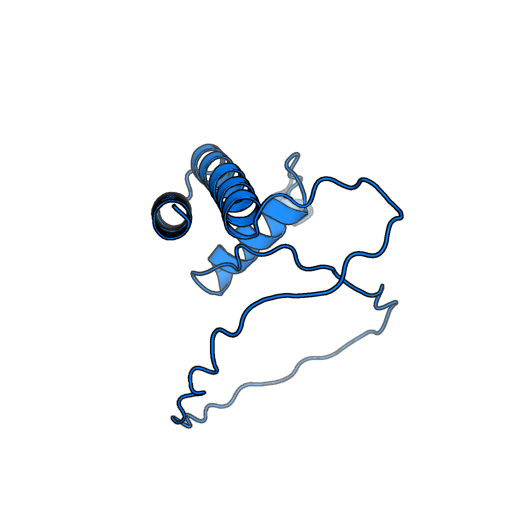.146 1.00 86.44 84 GLU A O 1
ATOM 650 N N . ARG A 1 85 ? 1.312 -1.683 -13.969 1.00 87.38 85 ARG A N 1
ATOM 651 C CA . ARG A 1 85 ? 0.474 -2.311 -12.934 1.00 87.38 85 ARG A CA 1
ATOM 652 C C . ARG A 1 85 ? 1.083 -2.166 -11.538 1.00 87.38 85 ARG A C 1
ATOM 654 O O . ARG A 1 85 ? 0.364 -1.806 -10.609 1.00 87.38 85 ARG A O 1
ATOM 661 N N . ARG A 1 86 ? 2.395 -2.381 -11.404 1.00 91.38 86 ARG A N 1
ATOM 662 C CA . ARG A 1 86 ? 3.124 -2.187 -10.137 1.00 91.38 86 ARG A CA 1
ATOM 663 C C . ARG A 1 86 ? 3.095 -0.727 -9.687 1.00 91.38 86 ARG A C 1
ATOM 665 O O . ARG A 1 86 ? 2.800 -0.442 -8.531 1.00 91.38 86 ARG A O 1
ATOM 672 N N . ALA A 1 87 ? 3.308 0.210 -10.612 1.00 91.75 87 ALA A N 1
ATOM 673 C CA . ALA A 1 87 ? 3.229 1.641 -10.323 1.00 91.75 87 ALA A CA 1
ATOM 674 C C . ALA A 1 87 ? 1.842 2.061 -9.803 1.00 91.75 87 ALA A C 1
ATOM 676 O O . ALA A 1 87 ? 1.759 2.850 -8.859 1.00 91.75 87 ALA A O 1
ATOM 677 N N . ARG A 1 88 ? 0.757 1.504 -10.362 1.00 92.38 88 ARG A N 1
ATOM 678 C CA . ARG A 1 88 ? -0.613 1.744 -9.873 1.00 92.38 88 ARG A CA 1
ATOM 679 C C . ARG A 1 88 ? -0.804 1.248 -8.439 1.00 92.38 88 ARG A C 1
ATOM 681 O O . ARG A 1 88 ? -1.231 2.034 -7.601 1.00 92.38 88 ARG A O 1
ATOM 688 N N . ILE A 1 89 ? -0.401 0.011 -8.135 1.00 93.81 89 ILE A N 1
ATOM 689 C CA . ILE A 1 89 ? -0.471 -0.541 -6.769 1.00 93.81 89 ILE A CA 1
ATOM 690 C C . ILE A 1 89 ? 0.319 0.334 -5.789 1.00 93.81 89 ILE A C 1
ATOM 692 O O . ILE A 1 89 ? -0.203 0.737 -4.751 1.00 93.81 89 ILE A O 1
ATOM 696 N N . ASN A 1 90 ? 1.559 0.688 -6.134 1.00 95.25 90 ASN A N 1
ATOM 697 C CA . ASN A 1 90 ? 2.400 1.524 -5.278 1.00 95.25 90 ASN A CA 1
ATOM 698 C C . ASN A 1 90 ? 1.798 2.928 -5.070 1.00 95.25 90 ASN A C 1
ATOM 700 O O . ASN A 1 90 ? 1.927 3.498 -3.987 1.00 95.25 90 ASN A O 1
ATOM 704 N N . THR A 1 91 ? 1.087 3.470 -6.065 1.00 96.31 91 THR A N 1
ATOM 705 C CA . THR A 1 91 ? 0.351 4.740 -5.937 1.00 96.31 91 THR A CA 1
ATOM 706 C C . THR A 1 91 ? -0.822 4.616 -4.964 1.00 96.31 91 THR A C 1
ATOM 708 O O . THR A 1 91 ? -0.988 5.469 -4.091 1.00 96.31 91 THR A O 1
ATOM 711 N N . GLU A 1 92 ? -1.618 3.551 -5.070 1.00 96.38 92 GLU A N 1
ATOM 712 C CA . GLU A 1 92 ? -2.745 3.292 -4.164 1.00 96.38 92 GLU A CA 1
ATOM 713 C C . GLU A 1 92 ? -2.267 3.122 -2.715 1.00 96.38 92 GLU A C 1
ATOM 715 O O . GLU A 1 92 ? -2.818 3.736 -1.800 1.00 96.38 92 GLU A O 1
ATOM 720 N N . ILE A 1 93 ? -1.172 2.385 -2.509 1.00 97.06 93 ILE A N 1
ATOM 721 C CA . ILE A 1 93 ? -0.556 2.208 -1.188 1.00 97.06 93 ILE A CA 1
ATOM 722 C C . ILE A 1 93 ? 0.014 3.525 -0.659 1.00 97.06 93 ILE A C 1
ATOM 724 O O . ILE A 1 93 ? -0.111 3.803 0.532 1.00 97.06 93 ILE A O 1
ATOM 728 N N . TYR A 1 94 ? 0.604 4.368 -1.511 1.00 98.06 94 TYR A N 1
ATOM 729 C CA . TYR A 1 94 ? 1.094 5.685 -1.099 1.00 98.06 94 TYR A CA 1
ATOM 730 C C . TYR A 1 94 ? -0.036 6.574 -0.558 1.00 98.06 94 TYR A C 1
ATOM 732 O O . TYR A 1 94 ? 0.129 7.211 0.486 1.00 98.06 94 TYR A O 1
ATOM 740 N N . ILE A 1 95 ? -1.184 6.601 -1.244 1.00 97.88 95 ILE A N 1
ATOM 741 C CA . ILE A 1 95 ? -2.374 7.354 -0.815 1.00 97.88 95 ILE A CA 1
ATOM 742 C C . ILE A 1 95 ? -2.923 6.775 0.494 1.00 97.88 95 ILE A C 1
ATOM 744 O O . ILE A 1 95 ? -3.199 7.530 1.430 1.00 97.88 95 ILE A O 1
ATOM 748 N N . LEU A 1 96 ? -3.025 5.444 0.593 1.00 97.69 96 LEU A N 1
ATOM 749 C CA . LEU A 1 96 ? -3.483 4.759 1.804 1.00 97.69 96 LEU A CA 1
ATOM 750 C C . LEU A 1 96 ? -2.568 5.069 3.001 1.00 97.69 96 LEU A C 1
ATOM 752 O O . LEU A 1 96 ? -3.037 5.421 4.084 1.00 97.69 96 LEU A O 1
ATOM 756 N N . ALA A 1 97 ? -1.253 5.010 2.800 1.00 97.88 97 ALA A N 1
ATOM 757 C CA . ALA A 1 97 ? -0.268 5.303 3.831 1.00 97.88 97 ALA A CA 1
ATOM 758 C C . ALA A 1 97 ? -0.354 6.751 4.331 1.00 97.88 97 ALA A C 1
ATOM 760 O O . ALA A 1 97 ? -0.125 7.000 5.515 1.00 97.88 97 ALA A O 1
ATOM 761 N N . ASP A 1 98 ? -0.692 7.701 3.456 1.00 98.06 98 ASP A N 1
ATOM 762 C CA . ASP A 1 98 ? -0.938 9.089 3.846 1.00 98.06 98 ASP A CA 1
ATOM 763 C C . ASP A 1 98 ? -2.222 9.226 4.677 1.00 98.06 98 ASP A C 1
ATOM 765 O O . ASP A 1 98 ? -2.185 9.811 5.761 1.00 98.06 98 ASP A O 1
ATOM 769 N N . LYS A 1 99 ? -3.321 8.598 4.229 1.00 97.69 99 LYS A N 1
ATOM 770 C CA . LYS A 1 99 ? -4.617 8.573 4.933 1.00 97.69 99 LYS A CA 1
ATOM 771 C C . LYS A 1 99 ? -4.482 8.062 6.372 1.00 97.69 99 LYS A C 1
ATOM 773 O O . LYS A 1 99 ? -5.030 8.667 7.292 1.00 97.69 99 LYS A O 1
ATOM 778 N N . TYR A 1 100 ? -3.720 6.986 6.572 1.00 96.94 100 TYR A N 1
ATOM 779 C CA . TYR A 1 100 ? -3.493 6.367 7.886 1.00 96.94 100 TYR A CA 1
ATOM 780 C C . TYR A 1 100 ? -2.221 6.854 8.600 1.00 96.94 100 TYR A C 1
ATOM 782 O O . TYR A 1 100 ? -1.894 6.368 9.681 1.00 96.94 100 TYR A O 1
ATOM 790 N N . GLN A 1 101 ? -1.505 7.828 8.029 1.00 97.94 101 GLN A N 1
ATOM 791 C CA . GLN A 1 101 ? -0.278 8.419 8.582 1.00 97.94 101 GLN A CA 1
ATOM 792 C C . GLN A 1 101 ? 0.848 7.410 8.892 1.00 97.94 101 GLN A C 1
ATOM 794 O O . GLN A 1 101 ? 1.669 7.613 9.794 1.00 97.94 101 GLN A O 1
ATOM 799 N N . ILE A 1 102 ? 0.952 6.346 8.095 1.00 97.69 102 ILE A N 1
ATOM 800 C CA . ILE A 1 102 ? 1.998 5.325 8.213 1.00 97.69 102 ILE A CA 1
ATOM 801 C C . ILE A 1 102 ? 3.232 5.796 7.431 1.00 97.69 102 ILE A C 1
ATOM 803 O O . ILE A 1 102 ? 3.452 5.440 6.272 1.00 97.69 102 ILE A O 1
ATOM 807 N N . LYS A 1 103 ? 4.054 6.640 8.069 1.00 97.88 103 LYS A N 1
ATOM 808 C CA . LYS A 1 103 ? 5.208 7.307 7.427 1.00 97.88 103 LYS A CA 1
ATOM 809 C C . LYS A 1 103 ? 6.166 6.342 6.725 1.00 97.88 103 LYS A C 1
ATOM 811 O O . LYS A 1 103 ? 6.605 6.636 5.617 1.00 97.88 103 LYS A O 1
ATOM 816 N N . GLY A 1 104 ? 6.491 5.216 7.360 1.00 97.75 104 GLY A N 1
ATOM 817 C CA . GLY A 1 104 ? 7.415 4.233 6.791 1.00 97.75 104 GLY A CA 1
ATOM 818 C C . GLY A 1 104 ? 6.863 3.581 5.519 1.00 97.75 104 GLY A C 1
ATOM 819 O O . GLY A 1 104 ? 7.569 3.516 4.515 1.00 97.75 104 GLY A O 1
ATOM 820 N N . LEU A 1 105 ? 5.573 3.229 5.514 1.00 98.19 105 LEU A N 1
ATOM 821 C CA . LEU A 1 105 ? 4.891 2.681 4.341 1.00 98.19 105 LEU A CA 1
ATOM 822 C C . LEU A 1 105 ? 4.848 3.688 3.188 1.00 98.19 105 LEU A C 1
ATOM 824 O O . LEU A 1 105 ? 5.100 3.330 2.041 1.00 98.19 105 LEU A O 1
ATOM 828 N N . LYS A 1 106 ? 4.593 4.967 3.490 1.00 98.19 106 LYS A N 1
ATOM 829 C CA . LYS A 1 106 ? 4.575 6.044 2.489 1.00 98.19 106 LYS A CA 1
ATOM 830 C C . LYS A 1 106 ? 5.931 6.206 1.794 1.00 98.19 106 LYS A C 1
ATOM 832 O O . LYS A 1 106 ? 5.985 6.384 0.577 1.00 98.19 106 LYS A O 1
ATOM 837 N N . ILE A 1 107 ? 7.025 6.150 2.560 1.00 98.19 107 ILE A N 1
ATOM 838 C CA . ILE A 1 107 ? 8.392 6.223 2.021 1.00 98.19 107 ILE A CA 1
ATOM 839 C C . ILE A 1 107 ? 8.675 5.003 1.141 1.00 98.19 107 ILE A C 1
ATOM 841 O O . ILE A 1 107 ? 9.104 5.172 0.000 1.00 98.19 107 ILE A O 1
ATOM 845 N N . LEU A 1 108 ? 8.372 3.801 1.635 1.00 97.94 108 LEU A N 1
ATOM 846 C CA . LEU A 1 108 ? 8.588 2.554 0.904 1.00 97.94 108 LEU A CA 1
ATOM 847 C C . LEU A 1 108 ? 7.800 2.517 -0.412 1.00 97.94 108 LEU A C 1
ATOM 849 O O . LEU A 1 108 ? 8.356 2.198 -1.459 1.00 97.94 108 LEU A O 1
ATOM 853 N N . ALA A 1 109 ? 6.524 2.905 -0.390 1.00 97.19 109 ALA A N 1
ATOM 854 C CA . ALA A 1 109 ? 5.686 2.929 -1.584 1.00 97.19 109 ALA A CA 1
ATOM 855 C C . ALA A 1 109 ? 6.195 3.898 -2.649 1.00 97.19 109 ALA A C 1
ATOM 857 O O . ALA A 1 109 ? 6.225 3.560 -3.833 1.00 97.19 109 ALA A O 1
ATOM 858 N N . LYS A 1 110 ? 6.689 5.067 -2.231 1.00 96.81 110 LYS A N 1
ATOM 859 C CA . LYS A 1 110 ? 7.363 5.993 -3.140 1.00 96.81 110 LYS A CA 1
ATOM 860 C C . LYS A 1 110 ? 8.605 5.353 -3.773 1.00 96.81 110 LYS A C 1
ATOM 862 O O . LYS A 1 110 ? 8.763 5.429 -4.986 1.00 96.81 110 LYS A O 1
ATOM 867 N N . GLN A 1 111 ? 9.446 4.693 -2.976 1.00 96.62 111 GLN A N 1
ATOM 868 C CA . GLN A 1 111 ? 10.660 4.033 -3.470 1.00 96.62 111 GLN A CA 1
ATOM 869 C C . GLN A 1 111 ? 10.349 2.901 -4.463 1.00 96.62 111 GLN A C 1
ATOM 871 O O . GLN A 1 111 ? 10.991 2.812 -5.512 1.00 96.62 111 GLN A O 1
ATOM 876 N N . LYS A 1 112 ? 9.345 2.058 -4.174 1.00 94.38 112 LYS A N 1
ATOM 877 C CA . LYS A 1 112 ? 8.921 0.975 -5.079 1.00 94.38 112 LYS A CA 1
ATOM 878 C C . LYS A 1 112 ? 8.309 1.514 -6.374 1.00 94.38 112 LYS A C 1
ATOM 880 O O . LYS A 1 112 ? 8.602 0.995 -7.448 1.00 94.38 112 LYS A O 1
ATOM 885 N N . MET A 1 113 ? 7.533 2.597 -6.296 1.00 92.69 113 MET A N 1
ATOM 886 C CA . MET A 1 113 ? 7.006 3.292 -7.474 1.00 92.69 113 MET A CA 1
ATOM 887 C C . MET A 1 113 ? 8.131 3.839 -8.361 1.00 92.69 113 MET A C 1
ATOM 889 O O . MET A 1 113 ? 8.121 3.591 -9.562 1.00 92.69 113 MET A O 1
ATOM 893 N N . GLU A 1 114 ? 9.112 4.533 -7.777 1.00 91.81 114 GLU A N 1
ATOM 894 C CA . GLU A 1 114 ? 10.263 5.095 -8.500 1.00 91.81 114 GLU A CA 1
ATOM 895 C C . GLU A 1 114 ? 11.152 4.009 -9.120 1.00 91.81 114 GLU A C 1
ATOM 897 O O . GLU A 1 114 ? 11.686 4.206 -10.204 1.00 91.81 114 GLU A O 1
ATOM 902 N N . SER A 1 115 ? 11.254 2.841 -8.480 1.00 88.12 115 SER A N 1
ATOM 903 C CA . SER A 1 115 ? 11.997 1.684 -9.005 1.00 88.12 115 SER A CA 1
ATOM 904 C C . SER A 1 115 ? 11.286 0.974 -10.167 1.00 88.12 115 SER A C 1
ATOM 906 O O . SER A 1 115 ? 11.894 0.155 -10.857 1.00 88.12 115 SER A O 1
ATOM 908 N N . CYS A 1 116 ? 9.994 1.245 -10.375 1.00 76.44 116 CYS A N 1
ATOM 909 C CA . CYS A 1 116 ? 9.204 0.684 -11.473 1.00 76.44 116 CYS A CA 1
ATOM 910 C C . CYS A 1 116 ? 9.168 1.575 -12.726 1.00 76.44 116 CYS A C 1
ATOM 912 O O . CYS A 1 116 ? 8.701 1.098 -13.766 1.00 76.44 116 CYS A O 1
ATOM 914 N N . LEU A 1 117 ? 9.632 2.828 -12.633 1.00 59.53 117 LEU A N 1
ATOM 915 C CA . LEU A 1 117 ? 9.786 3.759 -13.759 1.00 59.53 117 LEU A CA 1
ATOM 916 C C . LEU A 1 117 ? 11.026 3.378 -14.584 1.00 59.53 117 LEU A C 1
ATOM 918 O O . LEU A 1 117 ? 10.867 3.161 -15.808 1.00 59.53 117 LEU A O 1
#